Protein AF-A0A248KAT0-F1 (afdb_monomer_lite)

Structure (mmCIF, N/CA/C/O backbone):
data_AF-A0A248KAT0-F1
#
_entry.id   AF-A0A248KAT0-F1
#
loop_
_atom_site.group_PDB
_atom_site.id
_atom_site.type_symbol
_atom_site.label_atom_id
_atom_site.label_alt_id
_atom_site.label_comp_id
_atom_site.label_asym_id
_atom_site.label_entity_id
_atom_site.label_seq_id
_atom_site.pdbx_PDB_ins_code
_atom_site.Cartn_x
_atom_site.Cartn_y
_atom_site.Cartn_z
_atom_site.occupancy
_atom_site.B_iso_or_equiv
_atom_site.auth_seq_id
_atom_site.auth_comp_id
_atom_site.auth_asym_id
_atom_site.auth_atom_id
_atom_site.pdbx_PDB_model_num
ATOM 1 N N . MET A 1 1 ? 20.863 -2.816 -48.705 1.00 58.91 1 MET A N 1
ATOM 2 C CA . MET A 1 1 ? 19.698 -2.979 -47.810 1.00 58.91 1 MET A CA 1
ATOM 3 C C . MET A 1 1 ? 20.051 -2.359 -46.461 1.00 58.91 1 MET A C 1
ATOM 5 O O . MET A 1 1 ? 20.991 -2.858 -45.849 1.00 58.91 1 MET A O 1
ATOM 9 N N . PRO A 1 2 ? 19.412 -1.253 -46.035 1.00 58.81 2 PRO A N 1
ATOM 10 C CA . PRO A 1 2 ? 19.675 -0.628 -44.736 1.00 58.81 2 PRO A CA 1
ATOM 11 C C . PRO A 1 2 ? 19.182 -1.564 -43.625 1.0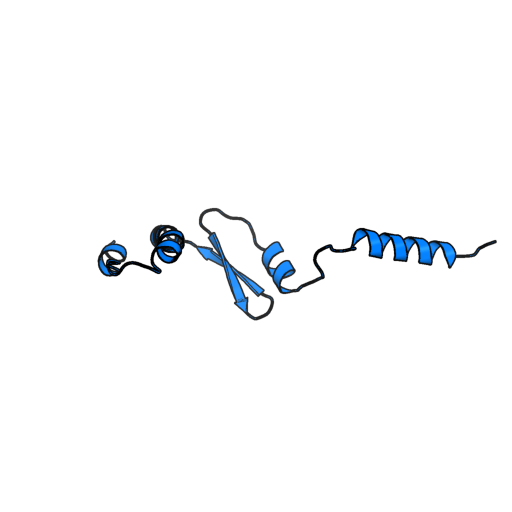0 58.81 2 PRO A C 1
ATOM 13 O O . PRO A 1 2 ? 17.990 -1.774 -43.418 1.00 58.81 2 PRO A O 1
ATOM 16 N N . ALA A 1 3 ? 20.128 -2.251 -42.990 1.00 62.06 3 ALA A N 1
ATOM 17 C CA . ALA A 1 3 ? 19.862 -3.420 -42.168 1.00 62.06 3 ALA A CA 1
ATOM 18 C C . ALA A 1 3 ? 19.762 -3.034 -40.691 1.00 62.06 3 ALA A C 1
ATOM 20 O O . ALA A 1 3 ? 20.772 -2.727 -40.060 1.00 62.06 3 ALA A O 1
ATOM 21 N N . ARG A 1 4 ? 18.549 -3.130 -40.132 1.00 65.50 4 ARG A N 1
ATOM 22 C CA . ARG A 1 4 ? 18.231 -3.268 -38.694 1.00 65.50 4 ARG A CA 1
ATOM 23 C C . ARG A 1 4 ? 18.582 -2.091 -37.768 1.00 65.50 4 ARG A C 1
ATOM 25 O O . ARG A 1 4 ? 17.813 -1.833 -36.851 1.00 65.50 4 ARG A O 1
ATOM 32 N N . ARG A 1 5 ? 19.683 -1.367 -37.995 1.00 63.66 5 ARG A N 1
ATOM 33 C CA . ARG A 1 5 ? 20.156 -0.267 -37.140 1.00 63.66 5 ARG A CA 1
ATOM 34 C C . ARG A 1 5 ? 19.268 0.968 -37.216 1.00 63.66 5 ARG A C 1
ATOM 36 O O . ARG A 1 5 ? 19.084 1.617 -36.195 1.00 63.66 5 ARG A O 1
ATOM 43 N N . GLU A 1 6 ? 18.666 1.224 -38.375 1.00 66.62 6 GLU A N 1
ATOM 44 C CA . GLU A 1 6 ? 17.688 2.301 -38.552 1.00 66.62 6 GLU A CA 1
ATOM 45 C C . GLU A 1 6 ? 16.391 2.013 -37.776 1.00 66.62 6 GLU A C 1
ATOM 47 O O . GLU A 1 6 ? 15.914 2.849 -37.021 1.00 66.62 6 GLU A O 1
ATOM 52 N N . ASN A 1 7 ? 15.881 0.781 -37.802 1.00 63.00 7 ASN A N 1
ATOM 53 C CA . ASN A 1 7 ? 14.686 0.436 -37.021 1.00 63.00 7 ASN A CA 1
ATOM 54 C C . ASN A 1 7 ? 14.908 0.547 -35.501 1.00 63.00 7 ASN A C 1
ATOM 56 O O . ASN A 1 7 ? 13.980 0.879 -34.76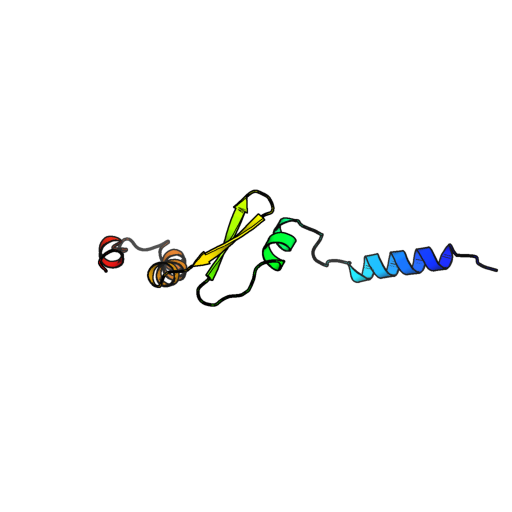8 1.00 63.00 7 ASN A O 1
ATOM 60 N N . SER A 1 8 ? 16.129 0.290 -35.018 1.00 64.94 8 SER A N 1
ATOM 61 C CA . SER A 1 8 ? 16.466 0.428 -33.596 1.00 64.94 8 SER A CA 1
ATOM 62 C C . SER A 1 8 ? 16.493 1.886 -33.133 1.00 64.94 8 SER A C 1
ATOM 64 O O . SER A 1 8 ? 16.011 2.181 -32.046 1.00 64.94 8 SER A O 1
ATOM 66 N N . ILE A 1 9 ? 17.010 2.811 -33.946 1.00 67.62 9 ILE A N 1
ATOM 67 C CA . ILE A 1 9 ? 17.022 4.239 -33.587 1.00 67.62 9 ILE A CA 1
ATOM 68 C C . ILE A 1 9 ? 15.606 4.832 -33.573 1.00 67.62 9 ILE A C 1
ATOM 70 O O . ILE A 1 9 ? 15.294 5.592 -32.661 1.00 67.62 9 ILE A O 1
ATOM 74 N N . PHE A 1 10 ? 14.718 4.425 -34.489 1.00 70.75 10 PHE A N 1
ATOM 75 C CA . PHE A 1 10 ? 13.326 4.899 -34.503 1.00 70.75 10 PHE A CA 1
ATOM 76 C C . PHE A 1 10 ? 12.505 4.390 -33.306 1.00 70.75 10 PHE A C 1
ATOM 78 O O . PHE A 1 10 ? 11.708 5.140 -32.748 1.00 70.75 10 PHE A O 1
ATOM 85 N N . LEU A 1 11 ? 12.731 3.149 -32.858 1.00 72.25 11 LEU A N 1
ATOM 86 C CA . LEU A 1 11 ? 12.103 2.614 -31.642 1.00 72.25 11 LEU A CA 1
ATOM 87 C C . LEU A 1 11 ? 12.601 3.325 -30.376 1.00 72.25 11 LEU A C 1
ATOM 89 O O . LEU A 1 11 ? 11.804 3.640 -29.494 1.00 72.25 11 LEU A O 1
ATOM 93 N N . ASN A 1 12 ? 13.902 3.608 -30.294 1.00 68.69 12 ASN A N 1
ATOM 94 C CA . ASN A 1 12 ? 14.490 4.279 -29.138 1.00 68.69 12 ASN A CA 1
ATOM 95 C C . ASN A 1 12 ? 14.032 5.740 -29.020 1.00 68.69 12 ASN A C 1
ATOM 97 O O . ASN A 1 12 ? 13.676 6.166 -27.926 1.00 68.69 12 ASN A O 1
ATOM 101 N N . VAL A 1 13 ? 13.981 6.483 -30.131 1.00 78.81 13 VAL A N 1
ATOM 102 C CA . VAL A 1 13 ? 13.476 7.868 -30.147 1.00 78.81 13 VAL A CA 1
ATOM 103 C C . VAL A 1 13 ? 11.987 7.906 -29.796 1.00 78.81 13 VAL A C 1
ATOM 105 O O . VAL A 1 13 ? 11.594 8.669 -28.919 1.00 78.81 13 VAL A O 1
ATOM 108 N N . GLY A 1 14 ? 11.174 7.009 -30.368 1.00 76.69 14 GLY A N 1
ATOM 109 C CA . GLY A 1 14 ? 9.744 6.931 -30.057 1.00 76.69 14 GLY A CA 1
ATOM 110 C C . GLY A 1 14 ? 9.446 6.582 -28.594 1.00 76.69 14 GLY A C 1
ATOM 111 O O . GLY A 1 14 ? 8.520 7.137 -28.010 1.00 76.69 14 GLY A O 1
ATOM 112 N N . LEU A 1 15 ? 10.243 5.711 -27.963 1.00 76.31 15 LEU A N 1
ATOM 113 C CA . LEU A 1 15 ? 10.117 5.399 -26.532 1.00 76.31 15 LEU A CA 1
ATOM 114 C C . LEU A 1 15 ? 10.547 6.574 -25.646 1.00 76.31 15 LEU A C 1
ATOM 116 O O . LEU A 1 15 ? 9.872 6.870 -24.664 1.00 76.31 15 LEU A O 1
ATOM 120 N N . THR A 1 16 ? 11.640 7.261 -25.985 1.00 76.75 16 THR A N 1
ATOM 121 C CA . THR A 1 16 ? 12.098 8.444 -25.242 1.00 76.75 16 THR A CA 1
ATOM 122 C C . THR A 1 16 ? 11.100 9.596 -25.341 1.00 76.75 16 THR A C 1
ATOM 124 O O . THR A 1 16 ? 10.814 10.226 -24.328 1.00 76.75 16 THR A O 1
ATOM 127 N N . GLU A 1 17 ? 10.511 9.836 -26.512 1.00 82.69 17 GLU A N 1
ATOM 128 C CA . GLU A 1 17 ? 9.450 10.833 -26.701 1.00 82.69 17 GLU A CA 1
ATOM 129 C C . GLU A 1 17 ? 8.154 10.427 -25.991 1.00 82.69 17 GLU A C 1
ATOM 131 O O . GLU A 1 17 ? 7.552 11.237 -25.286 1.00 82.69 17 GLU A O 1
ATOM 136 N N . ALA A 1 18 ? 7.754 9.154 -26.087 1.00 77.25 18 ALA A N 1
ATOM 137 C CA . ALA A 1 18 ? 6.580 8.635 -25.389 1.00 77.25 18 ALA A CA 1
ATOM 138 C C . ALA A 1 18 ? 6.716 8.698 -23.862 1.00 77.25 18 ALA A C 1
ATOM 140 O O . ALA A 1 18 ? 5.691 8.729 -23.180 1.00 77.25 18 ALA A O 1
ATOM 141 N N . LEU A 1 19 ? 7.941 8.702 -23.329 1.00 82.19 19 LEU A N 1
ATOM 142 C CA . LEU A 1 19 ? 8.252 8.873 -21.909 1.00 82.19 19 LEU A CA 1
ATOM 143 C C . LEU A 1 19 ? 8.639 10.317 -21.544 1.00 82.19 19 LEU A C 1
ATOM 145 O O . LEU A 1 19 ? 8.771 10.615 -20.359 1.00 82.19 19 LEU A O 1
ATOM 149 N N . GLY A 1 20 ? 8.796 11.215 -22.521 1.00 67.94 20 GLY A N 1
ATOM 150 C CA . GLY A 1 20 ? 9.281 12.583 -22.343 1.00 67.94 20 GLY A CA 1
ATOM 151 C C . GLY A 1 20 ? 8.410 13.374 -21.369 1.00 67.94 20 GLY A C 1
ATOM 152 O O . GLY A 1 20 ? 7.308 13.792 -21.712 1.00 67.94 20 GLY A O 1
ATOM 153 N N . ASN A 1 21 ? 8.915 13.577 -20.149 1.00 68.00 21 ASN A N 1
ATOM 154 C CA . ASN A 1 21 ? 8.233 14.207 -19.005 1.00 68.00 21 ASN A CA 1
ATOM 155 C C . ASN A 1 21 ? 7.101 13.390 -18.364 1.00 68.00 21 ASN A C 1
ATOM 157 O O . ASN A 1 21 ? 6.350 13.914 -17.540 1.00 68.00 21 ASN A O 1
ATOM 161 N N . LYS A 1 22 ? 6.981 12.102 -18.695 1.00 79.38 22 LYS A N 1
ATOM 162 C CA . LYS A 1 22 ? 6.178 11.182 -17.891 1.00 79.38 22 LYS A CA 1
ATOM 163 C C . LYS A 1 22 ? 6.910 10.869 -16.593 1.00 79.38 22 LYS A C 1
ATOM 165 O O . LYS A 1 22 ? 8.117 11.052 -16.462 1.00 79.38 22 LYS A O 1
ATOM 170 N N . GLN A 1 23 ? 6.146 10.420 -15.610 1.00 79.44 23 GLN A N 1
ATOM 171 C CA . GLN A 1 23 ? 6.659 10.082 -14.294 1.00 79.44 23 GLN A CA 1
ATOM 172 C C . GLN A 1 23 ? 7.768 9.020 -14.401 1.00 79.44 23 GLN A C 1
ATOM 174 O O . GLN A 1 23 ? 7.519 7.913 -14.880 1.00 79.44 23 GLN A O 1
ATOM 179 N N . ASN A 1 24 ? 8.989 9.362 -13.968 1.00 82.44 24 ASN A N 1
ATOM 180 C CA . ASN A 1 24 ? 10.101 8.413 -13.894 1.00 82.44 24 ASN A CA 1
ATOM 181 C C . ASN A 1 24 ? 9.721 7.221 -13.011 1.00 82.44 24 ASN A C 1
ATOM 183 O O . ASN A 1 24 ? 8.979 7.377 -12.037 1.00 82.44 24 ASN A O 1
ATOM 187 N N . TYR A 1 25 ? 10.273 6.042 -13.317 1.00 83.44 25 TYR A N 1
ATOM 188 C CA . TYR A 1 25 ? 10.066 4.865 -12.479 1.00 83.44 25 TYR A CA 1
ATOM 189 C C . TYR A 1 25 ? 10.443 5.173 -11.027 1.00 83.44 25 TYR A C 1
ATOM 191 O O . TYR A 1 25 ? 11.572 5.572 -10.737 1.00 83.44 25 TYR A O 1
ATOM 199 N N . SER A 1 26 ? 9.497 4.968 -10.112 1.00 89.81 26 SER A N 1
ATOM 200 C CA . SER A 1 26 ? 9.749 5.052 -8.680 1.00 89.81 26 SER A CA 1
ATOM 201 C C . SER A 1 26 ? 9.022 3.928 -7.961 1.00 89.81 26 SER A C 1
ATOM 203 O O . SER A 1 26 ? 7.846 3.649 -8.189 1.00 89.81 26 SER A O 1
ATOM 205 N N . GLN A 1 27 ? 9.759 3.280 -7.064 1.00 93.25 27 GLN A N 1
ATOM 206 C CA . GLN A 1 27 ? 9.279 2.121 -6.320 1.00 93.25 27 GLN A CA 1
ATOM 207 C C . GLN A 1 27 ? 8.128 2.494 -5.375 1.00 93.25 27 GLN A C 1
ATOM 209 O O . GLN A 1 27 ? 7.247 1.682 -5.128 1.00 93.25 27 GLN A O 1
ATOM 214 N N . GLN A 1 28 ? 8.089 3.741 -4.901 1.00 93.19 28 GLN A N 1
ATOM 215 C CA . GLN A 1 28 ? 7.010 4.271 -4.069 1.00 93.19 28 GLN A CA 1
ATOM 216 C C . GLN A 1 28 ? 5.693 4.403 -4.844 1.00 93.19 28 GLN A C 1
ATOM 218 O O . GLN A 1 28 ? 4.627 4.120 -4.306 1.00 93.19 28 GLN A O 1
ATOM 223 N N . LEU A 1 29 ? 5.756 4.805 -6.113 1.00 91.75 29 LEU A N 1
ATOM 224 C CA . LEU A 1 29 ? 4.570 4.935 -6.962 1.00 91.75 29 LEU A CA 1
ATOM 225 C C . LEU A 1 29 ? 4.039 3.579 -7.401 1.00 91.75 29 LEU A C 1
ATOM 227 O O . LEU A 1 29 ? 2.828 3.391 -7.443 1.00 91.75 29 LEU A O 1
ATOM 231 N N . THR A 1 30 ? 4.941 2.631 -7.661 1.00 93.56 30 THR A N 1
ATOM 232 C CA . THR A 1 30 ? 4.587 1.225 -7.874 1.00 93.56 30 THR A CA 1
ATOM 233 C C . THR A 1 30 ? 3.897 0.634 -6.643 1.00 93.56 30 THR A C 1
ATOM 235 O O . THR A 1 30 ? 2.908 -0.076 -6.779 1.00 93.56 30 THR A O 1
ATOM 238 N N . ALA A 1 31 ? 4.378 0.949 -5.435 1.00 95.06 31 ALA A N 1
ATOM 239 C CA . ALA A 1 31 ? 3.743 0.491 -4.200 1.00 95.06 31 ALA A CA 1
ATOM 240 C C . ALA A 1 31 ? 2.324 1.062 -4.033 1.00 95.06 31 ALA A C 1
ATOM 242 O O . ALA A 1 31 ? 1.406 0.328 -3.686 1.00 95.06 31 ALA A O 1
ATOM 243 N N . LEU A 1 32 ? 2.123 2.352 -4.326 1.00 93.00 32 LEU A N 1
ATOM 244 C CA . LEU A 1 32 ? 0.802 2.986 -4.255 1.00 93.00 32 LEU A CA 1
ATOM 245 C C . LEU A 1 32 ? -0.170 2.482 -5.329 1.00 93.00 32 LEU A C 1
ATOM 247 O O . LEU A 1 32 ? -1.361 2.364 -5.053 1.00 93.00 32 LEU A O 1
ATOM 251 N N . SER A 1 33 ? 0.308 2.196 -6.543 1.00 93.12 33 SER A N 1
ATOM 252 C CA . SER A 1 33 ? -0.549 1.731 -7.641 1.00 93.12 33 SER A CA 1
ATOM 253 C C . SER A 1 33 ? -1.004 0.279 -7.489 1.00 93.12 33 SER A C 1
ATOM 255 O O . SER A 1 33 ? -1.989 -0.110 -8.111 1.00 93.12 33 SER A O 1
ATOM 257 N N . GLY A 1 34 ? -0.318 -0.510 -6.656 1.00 92.81 34 GLY A N 1
ATOM 258 C CA . GLY A 1 34 ? -0.693 -1.886 -6.325 1.00 92.81 34 GLY A CA 1
ATOM 259 C C . GLY A 1 34 ? -1.779 -2.019 -5.252 1.00 92.81 34 GLY A C 1
ATOM 260 O O . GLY A 1 34 ? -2.185 -3.139 -4.952 1.00 92.81 34 GLY A O 1
ATOM 261 N N . LEU A 1 35 ? -2.241 -0.915 -4.654 1.00 94.25 35 LEU A N 1
ATOM 262 C CA . LEU A 1 35 ? -3.249 -0.946 -3.595 1.00 94.25 35 LEU A CA 1
ATOM 263 C C . LEU A 1 35 ? -4.663 -1.139 -4.152 1.00 94.25 35 LEU A C 1
ATOM 265 O O . LEU A 1 35 ? -5.064 -0.496 -5.122 1.00 94.25 35 LEU A O 1
ATOM 269 N N . GLU A 1 36 ? -5.456 -1.970 -3.478 1.00 92.62 36 GLU A N 1
ATOM 270 C CA . GLU A 1 36 ? -6.880 -2.108 -3.772 1.00 92.62 36 GLU A CA 1
ATOM 271 C C . GLU A 1 36 ? -7.650 -0.882 -3.260 1.00 92.62 36 GLU A C 1
ATOM 273 O O . GLU A 1 36 ? -7.597 -0.525 -2.078 1.00 92.62 36 GLU A O 1
ATOM 278 N N . ILE A 1 37 ? -8.378 -0.217 -4.159 1.00 80.69 37 ILE A N 1
ATOM 279 C CA . ILE A 1 37 ? -9.203 0.938 -3.805 1.00 80.69 37 ILE A CA 1
ATOM 280 C C . ILE A 1 37 ? -10.429 0.446 -3.036 1.00 80.69 37 ILE A C 1
ATOM 282 O O . ILE A 1 37 ? -11.246 -0.307 -3.559 1.00 80.69 37 ILE A O 1
ATOM 286 N N . ALA A 1 38 ? -10.600 0.938 -1.812 1.00 84.69 38 ALA A N 1
ATOM 287 C CA . ALA A 1 38 ? -11.746 0.624 -0.972 1.00 84.69 38 ALA A CA 1
ATOM 288 C C . ALA A 1 38 ? -12.248 1.868 -0.228 1.00 84.69 38 ALA A C 1
ATOM 290 O O . ALA A 1 38 ? -11.492 2.791 0.084 1.00 84.69 38 ALA A O 1
ATOM 291 N N . LYS A 1 39 ? -13.555 1.895 0.054 1.00 85.44 39 LYS A N 1
ATOM 292 C CA . LYS A 1 39 ? -14.196 2.992 0.788 1.00 85.44 39 LYS A CA 1
ATOM 293 C C . LYS A 1 39 ? -13.662 3.063 2.224 1.00 85.44 39 LYS A C 1
ATOM 295 O O . LYS A 1 39 ? -13.408 2.033 2.843 1.00 85.44 39 LYS A O 1
ATOM 300 N N . ASP A 1 40 ? -13.535 4.281 2.753 1.00 84.50 40 ASP A N 1
ATOM 301 C CA . ASP A 1 40 ? -13.115 4.556 4.136 1.00 84.50 40 ASP A CA 1
ATOM 302 C C . ASP A 1 40 ? -11.731 3.961 4.479 1.00 84.50 40 ASP A C 1
ATOM 304 O O . ASP A 1 40 ? -11.453 3.591 5.622 1.00 84.50 40 ASP A O 1
ATOM 308 N N . LYS A 1 41 ? -10.842 3.866 3.480 1.00 87.44 41 LYS A N 1
ATOM 309 C CA . LYS A 1 41 ? -9.4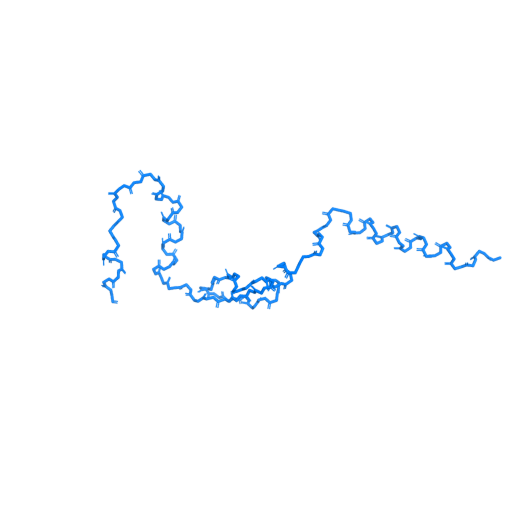47 3.441 3.639 1.00 87.44 41 LYS A CA 1
ATOM 310 C C . LYS A 1 41 ? -8.479 4.589 3.369 1.00 87.44 41 LYS A C 1
ATOM 312 O O . LYS A 1 41 ? -8.709 5.402 2.478 1.00 87.44 41 LYS A O 1
ATOM 317 N N . LEU A 1 42 ? -7.381 4.625 4.123 1.00 87.12 42 LEU A N 1
ATOM 318 C CA . LEU A 1 42 ? -6.262 5.537 3.906 1.00 87.12 42 LEU A CA 1
ATOM 319 C C . LEU A 1 42 ? -5.006 4.736 3.538 1.00 87.12 42 LEU A C 1
ATOM 321 O O . LEU A 1 42 ? -4.541 3.945 4.363 1.00 87.12 42 LEU A O 1
ATOM 325 N N . PRO A 1 43 ? -4.448 4.946 2.337 1.00 91.56 43 PRO A N 1
ATOM 326 C CA . PRO A 1 43 ? -3.111 4.486 1.991 1.00 91.56 43 PRO A CA 1
ATOM 327 C C . PRO A 1 43 ? -2.034 5.138 2.863 1.00 91.56 43 PRO A C 1
ATOM 329 O O . PRO A 1 43 ? -2.074 6.345 3.105 1.00 91.56 43 PRO A O 1
ATOM 332 N N . PHE A 1 44 ? -1.042 4.364 3.290 1.00 90.56 44 PHE A N 1
ATOM 333 C CA . PHE A 1 44 ? 0.138 4.864 3.992 1.00 90.56 44 PHE A CA 1
ATOM 334 C C . PHE A 1 44 ? 1.364 4.004 3.668 1.00 90.56 44 PHE A C 1
ATOM 336 O O . PHE A 1 44 ? 1.238 2.829 3.331 1.00 90.56 44 PHE A O 1
ATOM 343 N N . PHE A 1 45 ? 2.562 4.579 3.770 1.00 94.81 45 PHE A N 1
ATOM 344 C CA . PHE A 1 45 ? 3.803 3.819 3.619 1.00 94.81 45 PHE A CA 1
ATOM 345 C C . PHE A 1 45 ? 4.133 3.088 4.922 1.00 94.81 45 PHE A C 1
ATOM 347 O O . PHE A 1 45 ? 4.178 3.712 5.982 1.00 94.81 45 PHE A O 1
ATOM 354 N N . ASN A 1 46 ? 4.369 1.779 4.841 1.00 92.81 46 ASN A N 1
ATOM 355 C CA . ASN A 1 46 ? 4.699 0.933 5.995 1.00 92.81 46 ASN A CA 1
ATOM 356 C C . ASN A 1 46 ? 6.208 0.626 6.091 1.00 92.81 46 ASN A C 1
ATOM 358 O O . ASN A 1 46 ? 6.703 0.277 7.160 1.00 92.81 46 ASN A O 1
ATOM 362 N N . SER A 1 47 ? 6.954 0.810 5.001 1.00 93.25 47 SER A N 1
ATOM 363 C CA . SER A 1 47 ? 8.415 0.751 4.950 1.00 93.25 47 SER A CA 1
ATOM 364 C C . SER A 1 47 ? 8.936 1.528 3.741 1.00 93.25 47 SER A C 1
ATOM 366 O O . SER A 1 47 ? 8.163 2.042 2.927 1.00 93.25 47 SER A O 1
ATOM 368 N N . ASN A 1 48 ? 10.261 1.573 3.569 1.00 89.44 48 ASN A N 1
ATOM 369 C CA . ASN A 1 48 ? 10.829 2.023 2.302 1.00 89.44 48 ASN A CA 1
ATOM 370 C C . ASN A 1 48 ? 10.277 1.136 1.179 1.00 89.44 48 ASN A C 1
ATOM 372 O O . ASN A 1 48 ? 10.468 -0.079 1.194 1.00 89.44 48 ASN A O 1
ATOM 376 N N . ASN A 1 49 ? 9.590 1.770 0.228 1.00 92.94 49 ASN A N 1
ATOM 377 C CA . ASN A 1 49 ? 9.098 1.176 -1.015 1.00 92.94 49 ASN A CA 1
ATOM 378 C C . ASN A 1 49 ? 7.908 0.213 -0.866 1.00 92.94 49 ASN A C 1
ATOM 380 O O . ASN A 1 49 ? 7.659 -0.575 -1.774 1.00 92.94 49 ASN A O 1
ATOM 384 N N . SER A 1 50 ? 7.166 0.290 0.238 1.00 94.75 50 SER A N 1
ATOM 385 C CA . SER A 1 50 ? 5.955 -0.503 0.452 1.00 94.75 50 SER A CA 1
ATOM 386 C C . SER A 1 50 ? 4.848 0.365 1.044 1.00 94.75 50 SER A C 1
ATOM 388 O O . SER A 1 50 ? 5.108 1.288 1.822 1.00 94.75 50 SER A O 1
ATOM 390 N N . ALA A 1 51 ? 3.614 0.091 0.636 1.00 95.81 51 ALA A N 1
ATOM 391 C CA . ALA A 1 51 ? 2.425 0.800 1.074 1.00 95.81 51 ALA A CA 1
ATOM 392 C C . ALA A 1 51 ? 1.346 -0.205 1.475 1.00 95.81 51 ALA A C 1
ATOM 394 O O . ALA A 1 51 ? 1.272 -1.289 0.907 1.00 95.81 51 A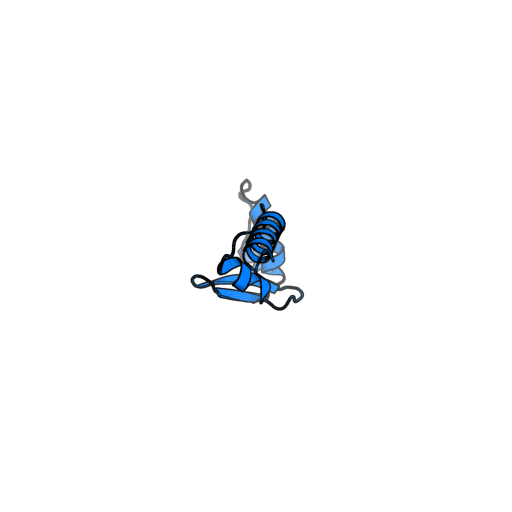LA A O 1
ATOM 395 N N . ASP A 1 52 ? 0.516 0.187 2.433 1.00 93.75 52 ASP A N 1
ATOM 396 C CA . ASP A 1 52 ? -0.639 -0.566 2.909 1.00 93.75 52 ASP A CA 1
ATOM 397 C C . ASP A 1 52 ? -1.852 0.360 3.037 1.00 93.75 52 ASP A C 1
ATOM 399 O O . ASP A 1 52 ? -1.741 1.588 2.979 1.00 93.75 52 ASP A O 1
ATOM 403 N N . ILE A 1 53 ? -3.027 -0.234 3.249 1.00 92.81 53 ILE A N 1
ATOM 404 C CA . ILE A 1 53 ? -4.262 0.489 3.556 1.00 92.81 53 ILE A CA 1
ATOM 405 C C . ILE A 1 53 ? -4.671 0.269 5.011 1.00 92.81 53 ILE A C 1
ATOM 407 O O . ILE A 1 53 ? -4.692 -0.852 5.513 1.00 92.81 53 ILE A O 1
ATOM 411 N N . THR A 1 54 ? -5.063 1.343 5.690 1.00 88.94 54 THR A N 1
ATOM 412 C CA . THR A 1 54 ? -5.690 1.267 7.016 1.00 88.94 54 THR A CA 1
ATOM 413 C C . THR A 1 54 ? -7.128 1.771 6.971 1.00 88.94 54 THR A C 1
ATOM 415 O O . THR A 1 54 ? -7.498 2.549 6.093 1.00 88.94 54 THR A O 1
ATOM 418 N N . THR A 1 55 ? -7.969 1.315 7.899 1.00 88.44 55 THR A N 1
ATOM 419 C CA . THR A 1 55 ? -9.363 1.769 8.000 1.00 88.44 55 THR A CA 1
ATOM 420 C C . THR A 1 55 ? -9.421 3.137 8.667 1.00 88.44 55 THR A C 1
ATOM 422 O O . THR A 1 55 ? -9.017 3.284 9.820 1.00 88.44 55 THR A O 1
ATOM 425 N N . LEU A 1 56 ? -9.986 4.130 7.981 1.00 82.75 56 LEU A N 1
ATOM 426 C CA . LEU A 1 56 ? -10.361 5.390 8.608 1.00 82.75 56 LEU A CA 1
ATOM 427 C C . LEU A 1 56 ? -11.613 5.159 9.450 1.00 82.75 56 LEU A C 1
ATOM 429 O O . LEU A 1 56 ? -12.706 4.924 8.937 1.00 82.75 56 LEU A O 1
ATOM 433 N N . THR A 1 57 ? -11.472 5.252 10.768 1.00 77.25 57 THR A N 1
ATOM 434 C CA . THR A 1 57 ? -12.642 5.379 11.637 1.00 77.25 57 THR A CA 1
ATOM 435 C C . THR A 1 57 ? -13.306 6.739 11.392 1.00 77.25 57 THR A C 1
ATOM 437 O O . THR A 1 57 ? -12.659 7.685 10.938 1.00 77.25 57 THR A O 1
ATOM 440 N N . LYS A 1 58 ? -14.598 6.882 11.724 1.00 68.25 58 LYS A N 1
ATOM 441 C CA . LYS A 1 58 ? -15.323 8.169 11.603 1.00 68.25 58 LYS A CA 1
ATOM 442 C C . LYS A 1 58 ? -14.568 9.326 12.272 1.00 68.25 58 LYS A C 1
ATOM 444 O O . LYS A 1 58 ? -14.566 10.437 11.760 1.00 68.25 58 LYS A O 1
ATOM 449 N N . LEU A 1 59 ? -13.893 9.038 13.384 1.00 66.62 59 LEU A N 1
ATOM 450 C CA . LEU A 1 59 ? -12.997 9.957 14.081 1.00 66.62 59 LEU A CA 1
ATOM 451 C C . LEU A 1 59 ? -11.788 10.349 13.231 1.00 66.62 59 LEU A C 1
ATOM 453 O O . LEU A 1 59 ? -11.565 11.537 13.026 1.00 66.62 59 LEU A O 1
ATOM 457 N N . GLY A 1 60 ? -11.064 9.378 12.669 1.00 65.81 60 GLY A N 1
ATOM 458 C CA . GLY A 1 60 ? -9.952 9.643 11.751 1.00 65.81 60 GLY A CA 1
ATOM 459 C C . GLY A 1 60 ? -10.361 10.509 10.553 1.00 65.81 60 GLY A C 1
ATOM 460 O O . GLY A 1 60 ? -9.685 11.488 10.250 1.00 65.81 60 GLY A O 1
ATOM 461 N N . ALA A 1 61 ? -11.515 10.226 9.941 1.00 63.91 61 ALA A N 1
ATOM 462 C CA . ALA A 1 61 ? -12.037 10.993 8.807 1.00 63.91 61 ALA A CA 1
ATOM 463 C C . ALA A 1 61 ? -12.460 12.432 9.170 1.00 63.91 61 ALA A C 1
ATOM 465 O O . ALA A 1 61 ? -12.315 13.333 8.351 1.00 63.91 61 ALA A O 1
ATOM 466 N N . ILE A 1 62 ? -12.961 12.673 10.389 1.00 64.12 62 ILE A N 1
ATOM 467 C CA . ILE A 1 62 ? -13.293 14.022 10.890 1.00 64.12 62 ILE A CA 1
ATOM 468 C C . ILE A 1 62 ? -12.019 14.800 11.257 1.00 64.12 62 ILE A C 1
ATOM 470 O O . ILE A 1 62 ? -11.964 16.020 11.092 1.00 64.12 62 ILE A O 1
ATOM 474 N N . LEU A 1 63 ? -10.989 14.106 11.744 1.00 63.84 63 LEU A N 1
ATOM 475 C CA . LEU A 1 63 ? -9.722 14.706 12.145 1.00 63.84 63 LEU A CA 1
ATOM 476 C C . LEU A 1 63 ? -8.866 15.149 10.961 1.00 63.84 63 LEU A C 1
ATOM 478 O O . LEU A 1 63 ? -8.283 16.221 11.055 1.00 63.84 63 LEU A O 1
ATOM 482 N N . SER A 1 64 ? -8.788 14.402 9.853 1.00 63.47 64 SER A N 1
ATOM 483 C CA . SER A 1 64 ? -7.902 14.775 8.732 1.00 63.47 64 SER A CA 1
ATOM 484 C C . SER A 1 64 ? -8.200 16.168 8.141 1.00 63.47 64 SER A C 1
ATOM 486 O O . SER A 1 64 ? -7.261 16.952 7.992 1.00 63.47 64 SER A O 1
ATOM 488 N N . PRO A 1 65 ? -9.467 16.557 7.887 1.00 61.50 65 PRO A N 1
ATOM 489 C CA . PRO A 1 65 ? -9.801 17.912 7.448 1.00 61.50 65 PRO A CA 1
ATOM 490 C C . PRO A 1 65 ? -9.651 18.941 8.574 1.00 61.50 65 PRO A C 1
ATOM 492 O O . PRO A 1 65 ? -9.193 20.059 8.346 1.00 61.50 65 PRO A O 1
ATOM 495 N N . LYS A 1 66 ? -10.012 18.570 9.810 1.00 57.41 66 LYS A N 1
ATOM 496 C CA . LYS A 1 66 ? -10.005 19.493 10.951 1.00 57.41 66 LYS A CA 1
ATOM 497 C C . LYS A 1 66 ? -8.580 19.801 11.429 1.00 57.41 66 LYS A C 1
ATOM 499 O O . LYS A 1 66 ? -8.333 20.931 11.814 1.00 57.41 66 LYS A O 1
ATOM 504 N N . ILE A 1 67 ? -7.625 18.871 11.317 1.00 61.38 67 ILE A N 1
ATOM 505 C CA . ILE A 1 67 ? -6.179 19.077 11.569 1.00 61.38 67 ILE A CA 1
ATOM 506 C C . ILE A 1 67 ? -5.589 20.086 10.588 1.00 61.38 67 ILE A C 1
ATOM 508 O O . ILE A 1 67 ? -4.778 20.922 10.985 1.00 61.38 67 ILE A O 1
ATOM 512 N N . LEU A 1 68 ? -6.036 20.058 9.332 1.00 58.78 68 LEU A N 1
ATOM 513 C CA . LEU A 1 68 ? -5.609 21.021 8.320 1.00 58.78 68 LEU A CA 1
ATOM 514 C C . LEU A 1 68 ? -6.119 22.443 8.629 1.00 58.78 68 LEU A C 1
ATOM 516 O O . LEU A 1 68 ? -5.415 23.414 8.365 1.00 58.78 68 LEU A O 1
ATOM 520 N N . LEU A 1 69 ? -7.297 22.556 9.255 1.00 60.22 69 LEU A N 1
ATOM 521 C CA . LEU A 1 69 ? -7.898 23.817 9.718 1.00 60.22 69 LEU A CA 1
ATOM 522 C C . LEU A 1 69 ? -7.434 24.241 11.131 1.00 60.22 69 LEU A C 1
ATOM 524 O O . LEU A 1 69 ? -7.586 25.395 11.511 1.00 60.22 69 LEU A O 1
ATOM 528 N N . MET A 1 70 ? -6.832 23.335 11.909 1.00 59.81 70 MET A N 1
ATOM 529 C CA . MET A 1 70 ? -6.456 23.542 13.317 1.00 59.81 70 MET A CA 1
ATOM 530 C C . MET A 1 70 ? -5.111 24.240 13.539 1.00 59.81 70 MET A C 1
ATOM 532 O O . MET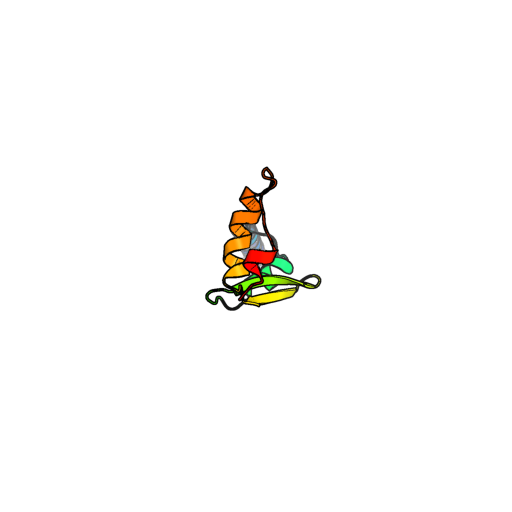 A 1 70 ? -4.754 24.488 14.691 1.00 59.81 70 MET A O 1
ATOM 536 N N . ARG A 1 71 ? -4.354 24.599 12.492 1.00 60.25 71 ARG A N 1
ATOM 537 C CA . ARG A 1 71 ? -3.092 25.344 12.679 1.00 60.25 71 ARG A CA 1
ATOM 538 C C . ARG A 1 71 ? -3.275 26.729 13.330 1.00 60.25 71 ARG A C 1
ATOM 540 O O . ARG A 1 71 ? -2.259 27.346 13.638 1.00 60.25 71 ARG A O 1
ATOM 547 N N . SER A 1 72 ? -4.502 27.207 13.585 1.00 54.09 72 SER A N 1
ATOM 548 C CA . SER A 1 72 ? -4.734 28.509 14.230 1.00 54.09 72 SER A CA 1
ATOM 549 C C . SER A 1 72 ? -5.564 28.538 15.522 1.00 54.09 72 SER A C 1
ATOM 551 O O . SER A 1 72 ? -5.658 29.625 16.085 1.00 54.09 72 SER A O 1
ATOM 553 N N . GLU A 1 73 ? -6.145 27.450 16.059 1.00 58.72 73 GLU A N 1
ATOM 554 C CA . GLU A 1 73 ? -7.122 27.613 17.165 1.00 58.72 73 GLU A CA 1
ATOM 555 C C . GLU A 1 73 ? -7.022 26.626 18.344 1.00 58.72 73 GLU A C 1
ATOM 557 O O . GLU A 1 73 ? -7.096 25.404 18.211 1.00 58.72 73 GLU A O 1
ATOM 562 N N . ARG A 1 74 ? -6.921 27.214 19.549 1.00 61.25 74 ARG A N 1
ATOM 563 C CA . ARG A 1 74 ? -6.762 26.597 20.881 1.00 61.25 74 ARG A CA 1
ATOM 564 C C . ARG A 1 74 ? -8.069 26.039 21.479 1.00 61.25 74 ARG A C 1
ATOM 566 O O . ARG A 1 74 ? -8.325 26.232 22.662 1.00 61.25 74 ARG A O 1
ATOM 573 N N . TYR A 1 75 ? -8.899 25.360 20.688 1.00 56.12 75 TYR A N 1
ATOM 574 C CA . TYR A 1 75 ? -10.203 24.850 21.161 1.00 56.12 75 TYR A CA 1
ATOM 575 C C . TYR A 1 75 ? -10.462 23.376 20.853 1.00 56.12 75 TYR A C 1
ATOM 577 O O . TYR A 1 75 ? -11.593 22.897 20.958 1.00 56.12 75 TYR A O 1
ATOM 585 N N . PHE A 1 76 ? -9.431 22.622 20.474 1.00 68.12 76 PHE A N 1
ATOM 586 C CA . PHE A 1 76 ? -9.633 21.220 20.157 1.00 68.12 76 PHE A CA 1
ATOM 587 C C . PHE A 1 76 ? -9.661 20.334 21.409 1.00 68.12 76 PHE A C 1
ATOM 589 O O . PHE A 1 76 ? -8.624 20.037 21.998 1.00 68.12 76 PHE A O 1
ATOM 596 N N . ASN A 1 77 ? -10.861 19.901 21.806 1.00 70.56 77 ASN A N 1
ATOM 597 C CA . ASN A 1 77 ? -11.064 18.964 22.909 1.00 70.56 77 ASN A CA 1
ATOM 598 C C . ASN A 1 77 ? -10.993 17.508 22.408 1.00 70.56 77 ASN A C 1
ATOM 600 O O . ASN A 1 77 ? -11.951 17.000 21.821 1.00 70.56 77 ASN A O 1
ATOM 604 N N . TRP A 1 78 ? -9.854 16.854 22.647 1.00 60.59 78 TRP A N 1
ATOM 605 C CA . TRP A 1 78 ? -9.592 15.461 22.264 1.00 60.59 78 TRP A CA 1
ATOM 606 C C . TRP A 1 78 ? -10.425 14.438 23.057 1.00 60.59 78 TRP A C 1
ATOM 608 O O . TRP A 1 78 ? -10.774 13.391 22.513 1.00 60.59 78 TRP A O 1
ATOM 618 N N . GLU A 1 79 ? -10.829 14.760 24.288 1.00 65.56 79 GLU A N 1
ATOM 619 C CA . GLU A 1 79 ? -11.574 13.851 25.175 1.00 65.56 79 GLU A CA 1
ATOM 620 C C . GLU A 1 79 ? -13.009 13.608 24.688 1.00 65.56 79 GLU A C 1
ATOM 622 O O . GLU A 1 79 ? -13.514 12.486 24.701 1.00 65.56 79 GLU A O 1
ATOM 627 N N . ALA A 1 80 ? -13.659 14.645 24.151 1.00 67.62 80 ALA A N 1
ATOM 628 C CA . ALA A 1 80 ? -15.017 14.537 23.608 1.00 67.62 80 ALA A CA 1
ATOM 629 C C . ALA A 1 80 ? -15.108 13.614 22.376 1.00 67.62 80 ALA A C 1
ATOM 631 O O . ALA A 1 80 ? -16.190 13.156 22.012 1.00 67.62 80 ALA A O 1
ATOM 632 N N . LEU A 1 81 ? -13.977 13.356 21.718 1.00 62.69 81 LEU A N 1
ATOM 633 C CA . LEU A 1 81 ? -13.888 12.536 20.515 1.00 62.69 81 LEU A CA 1
ATOM 634 C C . LEU A 1 81 ? -13.624 11.059 20.826 1.00 62.69 81 LEU A C 1
ATOM 636 O O . LEU A 1 81 ? -14.079 10.201 20.078 1.00 62.69 81 LEU A O 1
ATOM 640 N N . LEU A 1 82 ? -12.959 10.751 21.938 1.00 64.56 82 LEU A N 1
ATOM 641 C CA . LEU A 1 82 ? -12.709 9.375 22.384 1.00 64.56 82 LEU A CA 1
ATOM 642 C C . LEU A 1 82 ? -13.885 8.775 23.180 1.00 64.56 82 LEU A C 1
ATOM 644 O O . LEU A 1 82 ? -13.918 7.573 23.409 1.00 64.56 82 LEU A O 1
ATOM 648 N N . SER A 1 83 ? -14.871 9.593 23.563 1.00 68.00 83 SER A N 1
ATOM 649 C CA . SER A 1 83 ? -16.010 9.219 24.416 1.00 68.00 83 SER A CA 1
ATOM 650 C C . SER A 1 83 ? -17.155 8.463 23.695 1.00 68.00 83 SER A C 1
ATOM 652 O O . SER A 1 83 ? -18.332 8.766 23.915 1.00 68.00 83 SER A O 1
ATOM 654 N N . LYS A 1 84 ? -16.861 7.472 22.847 1.00 58.06 84 LYS A N 1
ATOM 655 C CA . LYS A 1 84 ? -17.870 6.493 22.394 1.00 58.06 84 LYS A CA 1
ATOM 656 C C . LYS A 1 84 ? -17.437 5.068 22.671 1.00 58.06 84 LYS A C 1
ATOM 658 O O . LYS A 1 84 ? -16.354 4.698 22.174 1.00 58.06 84 LYS A O 1
#

Radius of gyration: 23.54 Å; chains: 1; bounding box: 38×32×73 Å

Seque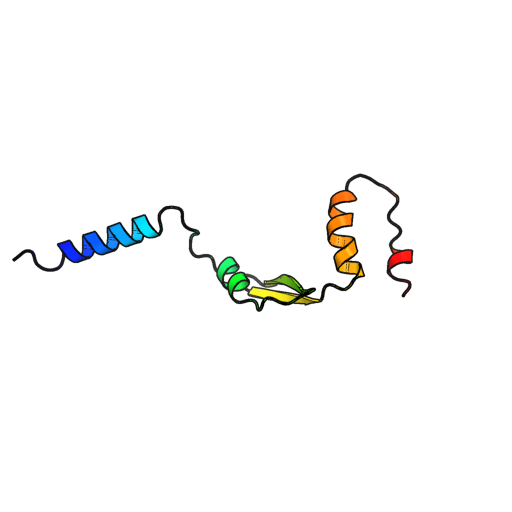nce (84 aa):
MPARRENSIFLNVGLTEALGNKQNYSQQLTALSGLEIAKDKLPFFNSNNSADITTLTKLGAILSPKILLMRSERYFNWEALLSK

Organism: NCBI:txid1243617

Secondary structure (DSSP, 8-state):
---SHHHHHHHHHHHHHHHTTSPPP-HHHHHHHTSPP-TTEEEEEEETTEEEEEE--HHHHHHHHHHHHGGG-S---SHHHH--

pLDDT: mean 75.92, std 13.12, range [54.09, 95.81]

Foldseek 3Di:
DPPDPVVVVVVVVVVCVVCPPPDDDDLQVVQVVPADDDPQWDWDAPDVSHIDIDGHDPLNVVCVVVVVVPPDDDDDDPVVSVPD